Protein AF-A0A0W8FTD7-F1 (afdb_monomer)

Sequence (95 aa):
MPPPGHDTVIMSIAGAVLGALIAGPRHAGGGALMGAAGGAMAGAVSDASRAESARQLEEAYQNRDQARDLHNEKMALHFRRAMSACMEGRGYTVK

Radius of gyration: 29.5 Å; Cα contacts (8 Å, |Δi|>4): 89; chains: 1; bounding box: 64×20×73 Å

Structure (mmCIF, N/CA/C/O backbone):
data_AF-A0A0W8FTD7-F1
#
_entry.id   AF-A0A0W8FTD7-F1
#
loop_
_atom_site.group_PDB
_atom_site.id
_atom_site.type_symbol
_atom_site.label_atom_id
_atom_site.label_alt_id
_atom_site.label_comp_id
_atom_site.label_asym_id
_atom_site.label_entity_id
_atom_site.label_seq_id
_atom_site.pdbx_PDB_ins_code
_atom_site.Cartn_x
_atom_site.Cartn_y
_atom_site.Cartn_z
_atom_site.occupancy
_atom_site.B_iso_or_equiv
_atom_site.auth_seq_id
_atom_site.auth_comp_id
_atom_site.auth_asym_id
_atom_site.auth_atom_id
_atom_site.pdbx_PDB_model_num
ATOM 1 N N . MET A 1 1 ? -10.566 0.729 -4.973 1.00 56.00 1 MET A N 1
ATOM 2 C CA . MET A 1 1 ? -9.249 0.075 -4.826 1.00 56.00 1 MET A CA 1
ATOM 3 C C . MET A 1 1 ? -8.972 -0.645 -6.138 1.00 56.00 1 MET A C 1
ATOM 5 O O . MET A 1 1 ? -9.868 -1.369 -6.559 1.00 56.00 1 MET A O 1
ATOM 9 N N . PRO A 1 2 ? -7.862 -0.373 -6.850 1.00 62.03 2 PRO A N 1
ATOM 10 C CA . PRO A 1 2 ? -7.521 -1.150 -8.038 1.00 62.03 2 PRO A CA 1
ATOM 11 C C . PRO A 1 2 ? -7.372 -2.634 -7.653 1.00 62.03 2 PRO A C 1
ATOM 13 O O . PRO A 1 2 ? -6.978 -2.919 -6.518 1.00 62.03 2 PRO A O 1
ATOM 16 N N . PRO A 1 3 ? -7.756 -3.566 -8.538 1.00 67.56 3 PRO A N 1
ATOM 17 C CA . PRO A 1 3 ? -7.700 -4.993 -8.248 1.00 67.56 3 PRO A CA 1
ATOM 18 C C . PRO A 1 3 ? -6.248 -5.451 -8.021 1.00 67.56 3 PRO A C 1
ATOM 20 O O . PRO A 1 3 ? -5.337 -4.898 -8.642 1.00 67.56 3 PRO A O 1
ATOM 23 N N . PRO A 1 4 ? -6.019 -6.452 -7.152 1.00 64.88 4 PRO A N 1
ATOM 24 C CA . PRO A 1 4 ? -4.681 -6.986 -6.908 1.00 64.88 4 PRO A CA 1
ATOM 25 C C . PRO A 1 4 ? -4.052 -7.462 -8.224 1.00 64.88 4 PRO A C 1
ATOM 27 O O . PRO A 1 4 ? -4.710 -8.136 -9.020 1.00 64.88 4 PRO A O 1
ATOM 30 N N . GLY A 1 5 ? -2.794 -7.085 -8.465 1.00 68.19 5 GLY A N 1
ATOM 31 C CA . GLY A 1 5 ? -2.077 -7.382 -9.707 1.00 68.19 5 GLY A CA 1
ATOM 32 C C . GLY A 1 5 ? -2.148 -6.273 -10.759 1.00 68.19 5 GLY A C 1
ATOM 33 O O . GLY A 1 5 ? -1.476 -6.376 -11.785 1.00 68.19 5 GLY A O 1
ATOM 34 N N . HIS A 1 6 ? -2.922 -5.204 -10.538 1.00 78.38 6 HIS A N 1
ATOM 35 C CA . HIS A 1 6 ? -2.975 -4.068 -11.464 1.00 78.38 6 HIS A CA 1
ATOM 36 C C . HIS A 1 6 ? -1.617 -3.365 -11.572 1.00 78.38 6 HIS A C 1
ATOM 38 O O . HIS A 1 6 ? -1.147 -3.103 -12.682 1.00 78.38 6 HIS A O 1
ATOM 44 N N . ASP A 1 7 ? -0.949 -3.149 -10.436 1.00 77.62 7 ASP A N 1
ATOM 45 C CA . ASP A 1 7 ? 0.370 -2.519 -10.404 1.00 77.62 7 ASP A CA 1
ATOM 46 C C . ASP A 1 7 ? 1.431 -3.477 -10.962 1.00 77.62 7 ASP A C 1
ATOM 48 O O . ASP A 1 7 ? 2.294 -3.061 -11.730 1.00 77.62 7 ASP A O 1
ATOM 52 N N . THR A 1 8 ? 1.306 -4.781 -10.705 1.00 80.50 8 THR A N 1
ATOM 53 C CA . THR A 1 8 ? 2.140 -5.821 -11.334 1.00 80.50 8 THR A CA 1
ATOM 54 C C . THR A 1 8 ? 2.075 -5.778 -12.868 1.00 80.50 8 THR A C 1
ATOM 56 O O . THR A 1 8 ? 3.113 -5.766 -13.536 1.00 80.50 8 THR A O 1
ATOM 59 N N . VAL A 1 9 ? 0.872 -5.708 -13.449 1.00 82.81 9 VAL A N 1
ATOM 60 C CA . VAL A 1 9 ? 0.686 -5.666 -14.910 1.00 82.81 9 VAL A CA 1
ATOM 61 C C . VAL A 1 9 ? 1.209 -4.355 -15.496 1.00 82.81 9 VAL A C 1
ATOM 63 O O . VAL A 1 9 ? 1.986 -4.393 -16.451 1.00 82.81 9 VAL A O 1
ATOM 66 N N . ILE A 1 10 ? 0.856 -3.207 -14.913 1.00 85.62 10 ILE A N 1
ATOM 67 C CA . ILE A 1 10 ? 1.320 -1.896 -15.396 1.00 85.62 10 ILE A CA 1
ATOM 68 C C . ILE A 1 10 ? 2.843 -1.815 -15.356 1.00 85.62 10 ILE A C 1
ATOM 70 O O . ILE A 1 10 ? 3.474 -1.430 -16.343 1.00 85.62 10 ILE A O 1
ATOM 74 N N . MET A 1 11 ? 3.437 -2.216 -14.236 1.00 82.50 11 MET A N 1
ATOM 75 C CA . MET A 1 11 ? 4.872 -2.116 -14.030 1.00 82.50 11 MET A CA 1
ATOM 76 C C . MET A 1 11 ? 5.624 -3.109 -14.927 1.00 82.50 11 MET A C 1
ATOM 78 O O . MET A 1 11 ? 6.688 -2.767 -15.439 1.00 82.50 11 MET A O 1
ATOM 82 N N . SER A 1 12 ? 5.051 -4.284 -15.224 1.00 86.25 12 SER A N 1
ATOM 83 C CA . SER A 1 12 ? 5.609 -5.221 -16.211 1.00 86.25 12 SER A CA 1
ATOM 84 C C . SER A 1 12 ? 5.615 -4.655 -17.635 1.00 86.25 12 SER A C 1
ATOM 86 O O . SER A 1 12 ? 6.630 -4.738 -18.321 1.00 86.25 12 SER A O 1
ATOM 88 N N . ILE A 1 13 ? 4.532 -4.010 -18.077 1.00 86.38 13 ILE A N 1
ATOM 89 C CA . ILE A 1 13 ? 4.462 -3.404 -19.414 1.00 86.38 13 ILE A CA 1
ATOM 90 C C . ILE A 1 13 ? 5.434 -2.225 -19.501 1.00 86.38 13 ILE A C 1
ATOM 92 O O . ILE A 1 13 ? 6.208 -2.127 -20.455 1.00 86.38 13 ILE A O 1
ATOM 96 N N . ALA A 1 14 ? 5.439 -1.359 -18.485 1.00 88.56 14 ALA A N 1
ATOM 97 C CA . ALA A 1 14 ? 6.359 -0.231 -18.408 1.00 88.56 14 ALA A CA 1
ATOM 98 C C . ALA A 1 14 ? 7.822 -0.702 -18.414 1.00 88.56 14 ALA A C 1
ATOM 100 O O . ALA A 1 14 ? 8.635 -0.186 -19.181 1.00 88.56 14 ALA A O 1
ATOM 101 N N . GLY A 1 15 ? 8.138 -1.730 -17.623 1.00 82.56 15 GLY A N 1
ATOM 102 C CA . GLY A 1 15 ? 9.453 -2.355 -17.583 1.00 82.56 15 GLY A CA 1
ATOM 103 C C . GLY A 1 15 ? 9.849 -2.969 -18.924 1.00 82.56 15 GLY A C 1
ATOM 104 O O . GLY A 1 15 ? 10.986 -2.792 -19.353 1.00 82.56 15 GLY A O 1
ATOM 105 N N . ALA A 1 16 ? 8.921 -3.618 -19.633 1.00 88.75 16 ALA A N 1
ATOM 106 C CA . ALA A 1 16 ? 9.173 -4.188 -20.955 1.00 88.75 16 ALA A CA 1
ATOM 107 C C . ALA A 1 16 ? 9.544 -3.116 -21.984 1.00 88.75 16 ALA A C 1
ATOM 109 O O . ALA A 1 16 ? 10.528 -3.250 -22.710 1.00 88.75 16 ALA A O 1
ATOM 110 N N . VAL A 1 17 ? 8.782 -2.022 -22.027 1.00 89.56 17 VAL A N 1
ATOM 111 C CA . VAL A 1 17 ? 9.056 -0.907 -22.941 1.00 89.56 17 VAL A CA 1
ATOM 112 C C . VAL A 1 17 ? 10.398 -0.264 -22.600 1.00 89.56 17 VAL A C 1
ATOM 114 O O . VAL A 1 17 ? 11.227 -0.068 -23.487 1.00 89.56 17 VAL A O 1
ATOM 117 N N . LEU A 1 18 ? 10.657 0.002 -21.318 1.00 90.12 18 LEU A N 1
ATOM 118 C CA . LEU A 1 18 ? 11.911 0.609 -20.875 1.00 90.12 18 LEU A CA 1
ATOM 119 C C . LEU A 1 18 ? 13.118 -0.294 -21.179 1.00 90.12 18 LEU A C 1
ATOM 121 O O . LEU A 1 18 ? 14.131 0.171 -21.695 1.00 90.12 18 LEU A O 1
ATOM 125 N N . GLY A 1 19 ? 12.993 -1.597 -20.923 1.00 83.19 19 GLY A N 1
ATOM 126 C CA . GLY A 1 19 ? 14.030 -2.583 -21.207 1.00 83.19 19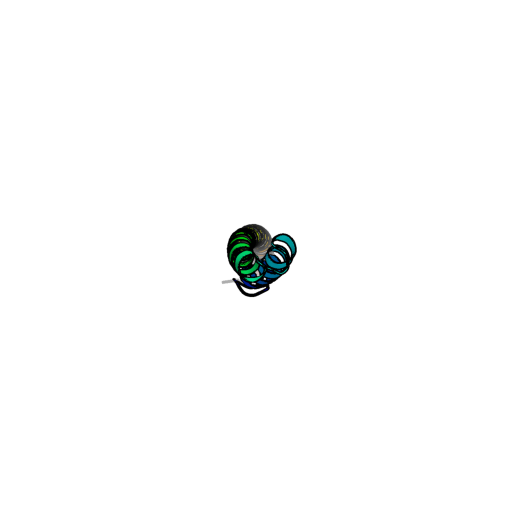 GLY A CA 1
ATOM 127 C C . GLY A 1 19 ? 14.302 -2.742 -22.704 1.00 83.19 19 GLY A C 1
ATOM 128 O O . GLY A 1 19 ? 15.461 -2.847 -23.107 1.00 83.19 19 GLY A O 1
ATOM 129 N N . ALA A 1 20 ? 13.265 -2.682 -23.545 1.00 87.94 20 ALA A N 1
ATOM 130 C CA . ALA A 1 20 ? 13.411 -2.685 -25.000 1.00 87.94 20 ALA A CA 1
ATOM 131 C C . ALA A 1 20 ? 14.152 -1.441 -25.511 1.00 87.94 20 ALA A C 1
ATOM 133 O O . ALA A 1 20 ? 15.004 -1.549 -26.394 1.00 87.94 20 ALA A O 1
ATOM 134 N N . LEU A 1 21 ? 13.851 -0.270 -24.935 1.00 90.75 21 LEU A N 1
ATOM 135 C CA . LEU A 1 21 ? 14.509 0.991 -25.277 1.00 90.75 21 LEU A CA 1
ATOM 136 C C . LEU A 1 21 ? 15.993 0.981 -24.883 1.00 90.75 21 LEU A C 1
ATOM 138 O O . LEU A 1 21 ? 16.833 1.378 -25.689 1.00 90.75 21 LEU A O 1
ATOM 142 N N . ILE A 1 22 ? 16.326 0.485 -23.686 1.00 90.06 22 ILE A N 1
ATOM 143 C CA . ILE A 1 22 ? 17.710 0.434 -23.183 1.00 90.06 22 ILE A CA 1
ATOM 144 C C . ILE A 1 22 ? 18.560 -0.579 -23.963 1.00 90.06 22 ILE A C 1
ATOM 146 O O . ILE A 1 22 ? 19.715 -0.299 -24.277 1.00 90.06 22 ILE A O 1
ATOM 150 N N . ALA A 1 23 ? 18.007 -1.746 -24.306 1.00 84.69 23 ALA A N 1
ATOM 151 C CA . ALA A 1 23 ? 18.737 -2.784 -25.039 1.00 84.69 23 ALA A CA 1
ATOM 152 C C . ALA A 1 23 ? 18.990 -2.427 -26.519 1.00 84.69 23 ALA A C 1
ATOM 154 O O . ALA A 1 23 ? 19.837 -3.036 -27.178 1.00 84.69 23 ALA A O 1
ATOM 155 N N . GLY A 1 24 ? 18.273 -1.433 -27.047 1.00 85.12 24 GLY A N 1
ATOM 156 C CA . GLY A 1 24 ? 18.405 -0.974 -28.423 1.00 85.12 24 GLY A CA 1
ATOM 157 C C . GLY A 1 24 ? 17.791 -1.931 -29.460 1.00 85.12 24 GLY A C 1
ATOM 158 O O . GLY A 1 24 ? 17.388 -3.054 -29.154 1.00 85.12 24 GLY A O 1
ATOM 159 N N . PRO A 1 25 ? 17.728 -1.516 -30.737 1.00 83.06 25 PRO A N 1
ATOM 160 C CA . PRO A 1 25 ? 16.887 -2.156 -31.754 1.00 83.06 25 PRO A CA 1
ATOM 161 C C . PRO A 1 25 ? 17.266 -3.604 -32.097 1.00 83.06 25 PRO A C 1
ATOM 163 O O . PRO A 1 25 ? 16.407 -4.372 -32.516 1.00 83.06 25 PRO A O 1
ATOM 166 N N . ARG A 1 26 ? 18.529 -4.008 -31.899 1.00 86.19 26 ARG A N 1
ATOM 167 C CA . ARG A 1 26 ? 18.975 -5.393 -32.151 1.00 86.19 26 ARG A CA 1
ATOM 168 C C . ARG A 1 26 ? 18.719 -6.347 -30.979 1.00 86.19 26 ARG A C 1
ATOM 170 O O . ARG A 1 26 ? 18.706 -7.555 -31.188 1.00 86.19 26 ARG A O 1
ATOM 177 N N . HIS A 1 27 ? 18.491 -5.821 -29.774 1.00 87.00 27 HIS A N 1
ATOM 178 C CA . HIS A 1 27 ? 18.261 -6.610 -28.557 1.00 87.00 27 HIS A CA 1
ATOM 179 C C . HIS A 1 27 ? 16.963 -6.229 -27.829 1.00 87.00 27 HIS A C 1
ATOM 181 O O . HIS A 1 27 ? 16.763 -6.612 -26.676 1.00 87.00 27 HIS A O 1
ATOM 187 N N . ALA A 1 28 ? 16.046 -5.543 -28.517 1.00 83.50 28 ALA A N 1
ATOM 188 C CA . ALA A 1 28 ? 14.786 -5.062 -27.960 1.00 83.50 28 ALA A CA 1
ATOM 189 C C . ALA A 1 28 ? 13.934 -6.190 -27.352 1.00 83.50 28 ALA A C 1
ATOM 191 O O . ALA A 1 28 ? 13.352 -6.003 -26.291 1.00 83.50 28 ALA A O 1
ATOM 192 N N . GLY A 1 29 ? 13.913 -7.380 -27.966 1.00 83.88 29 GLY A N 1
ATOM 193 C CA . GLY A 1 29 ? 13.179 -8.534 -27.431 1.00 83.88 29 GLY A CA 1
ATOM 194 C C . GLY A 1 29 ? 13.748 -9.058 -26.107 1.00 83.88 29 GLY A C 1
ATOM 195 O O . GLY A 1 29 ? 12.998 -9.313 -25.170 1.00 83.88 29 GLY A O 1
ATOM 196 N N . GLY A 1 30 ? 15.076 -9.164 -25.995 1.00 87.25 30 GLY A N 1
ATOM 197 C CA . GLY A 1 30 ? 15.731 -9.595 -24.754 1.00 87.25 30 GLY A CA 1
ATOM 198 C C . GLY A 1 30 ? 15.592 -8.558 -23.638 1.00 87.25 30 GLY A C 1
ATOM 199 O O . GLY A 1 30 ? 15.275 -8.906 -22.501 1.00 87.25 30 GLY A O 1
ATOM 200 N N . GLY A 1 31 ? 15.750 -7.277 -23.983 1.00 78.12 31 GLY A N 1
ATOM 201 C CA . GLY A 1 31 ? 15.527 -6.160 -23.069 1.00 78.12 31 GLY A CA 1
ATOM 202 C C . GLY A 1 31 ? 14.084 -6.075 -22.579 1.00 78.12 31 GLY A C 1
ATOM 203 O O . GLY A 1 31 ? 13.861 -5.872 -21.389 1.00 78.12 31 GLY A O 1
ATOM 204 N N . ALA A 1 32 ? 13.107 -6.307 -23.459 1.00 88.31 32 ALA A N 1
ATOM 205 C CA . ALA A 1 32 ? 11.694 -6.319 -23.098 1.00 88.31 32 ALA A CA 1
ATOM 206 C C . ALA A 1 32 ? 11.355 -7.421 -22.096 1.00 88.31 32 ALA A C 1
ATOM 208 O O . ALA A 1 32 ? 10.650 -7.167 -21.128 1.00 88.31 32 ALA A O 1
ATOM 209 N N . LEU A 1 33 ? 11.871 -8.635 -22.290 1.00 90.12 33 LEU A N 1
ATOM 210 C CA . LEU A 1 33 ? 11.589 -9.754 -21.388 1.00 90.12 33 LEU A CA 1
ATOM 211 C C . LEU A 1 33 ? 12.194 -9.532 -19.997 1.00 90.12 33 LEU A C 1
ATOM 213 O O . LEU A 1 33 ? 11.510 -9.716 -18.991 1.00 90.12 33 LEU A O 1
ATOM 217 N N . MET A 1 34 ? 13.450 -9.084 -19.934 1.00 86.31 34 MET A N 1
ATOM 218 C CA . MET A 1 34 ? 14.113 -8.797 -18.658 1.00 86.31 34 MET A CA 1
ATOM 219 C C . MET A 1 34 ? 13.489 -7.591 -17.952 1.00 86.31 34 MET A C 1
ATOM 221 O O . MET A 1 34 ? 13.269 -7.621 -16.742 1.00 86.31 34 MET A O 1
ATOM 225 N N . GLY A 1 35 ? 13.141 -6.555 -18.716 1.00 81.94 35 GLY A N 1
ATOM 226 C CA . GLY A 1 35 ? 12.428 -5.390 -18.216 1.00 81.94 35 GLY A CA 1
ATOM 227 C C . GLY A 1 35 ? 11.025 -5.731 -17.713 1.00 81.94 35 GLY A C 1
ATOM 228 O O . GLY A 1 35 ? 10.635 -5.259 -16.650 1.00 81.94 35 GLY A O 1
ATOM 229 N N . ALA A 1 36 ? 10.293 -6.603 -18.411 1.00 86.88 36 ALA A N 1
ATOM 230 C CA . ALA A 1 36 ? 8.979 -7.079 -17.987 1.00 86.88 36 ALA A CA 1
ATOM 231 C C . ALA A 1 36 ? 9.050 -7.862 -16.678 1.00 86.88 36 ALA A C 1
ATOM 233 O O . ALA A 1 36 ? 8.254 -7.620 -15.773 1.00 86.88 36 ALA A O 1
ATOM 234 N N . ALA A 1 37 ? 10.024 -8.768 -16.559 1.00 87.62 37 ALA A N 1
ATOM 235 C CA . ALA A 1 37 ? 10.244 -9.544 -15.345 1.00 87.62 37 ALA A CA 1
ATOM 236 C C . ALA A 1 37 ? 10.607 -8.638 -14.156 1.00 87.62 37 ALA A C 1
ATOM 238 O O . ALA A 1 37 ? 10.016 -8.761 -13.083 1.00 87.62 37 ALA A O 1
ATOM 239 N N . GLY A 1 38 ? 11.526 -7.686 -14.357 1.00 84.62 38 GLY A N 1
ATOM 240 C CA . GLY A 1 38 ? 11.897 -6.698 -13.340 1.00 84.62 38 GLY A CA 1
ATOM 241 C C . GLY A 1 38 ? 10.725 -5.802 -12.928 1.00 84.62 38 GLY A C 1
ATOM 242 O O . GLY A 1 38 ? 10.482 -5.601 -11.739 1.00 84.62 38 GLY A O 1
ATOM 243 N N . GLY A 1 39 ? 9.956 -5.325 -13.908 1.00 79.38 39 GLY A N 1
ATOM 244 C CA . GLY A 1 39 ? 8.758 -4.523 -13.696 1.00 79.38 39 GLY A CA 1
ATOM 245 C C . GLY A 1 39 ? 7.664 -5.275 -12.939 1.00 79.38 39 GLY A C 1
ATOM 246 O O . GLY A 1 39 ? 7.118 -4.744 -11.979 1.00 79.38 39 GLY A O 1
ATOM 247 N N . ALA A 1 40 ? 7.395 -6.534 -13.295 1.00 84.31 40 ALA A N 1
ATOM 248 C CA . ALA A 1 40 ? 6.426 -7.378 -12.596 1.00 84.31 40 ALA A CA 1
ATOM 249 C C . ALA A 1 40 ? 6.811 -7.593 -11.125 1.00 84.31 40 ALA A C 1
ATOM 251 O O . ALA A 1 40 ? 5.967 -7.463 -10.242 1.00 84.31 40 ALA A O 1
ATOM 252 N N . MET A 1 41 ? 8.089 -7.867 -10.841 1.00 83.06 41 MET A N 1
ATOM 253 C CA . MET A 1 41 ? 8.569 -8.028 -9.465 1.00 83.06 41 MET A CA 1
ATOM 254 C C . MET A 1 41 ? 8.414 -6.740 -8.650 1.00 83.06 41 MET A C 1
ATOM 256 O O . MET A 1 41 ? 7.919 -6.784 -7.525 1.00 83.06 41 MET A O 1
ATOM 260 N N . ALA A 1 42 ? 8.775 -5.588 -9.222 1.00 81.69 42 ALA A N 1
ATOM 261 C CA . ALA A 1 42 ? 8.592 -4.299 -8.561 1.00 81.69 42 ALA A CA 1
ATOM 262 C C . ALA A 1 42 ? 7.104 -3.988 -8.306 1.00 81.69 42 ALA A C 1
ATOM 264 O O . ALA A 1 42 ? 6.749 -3.546 -7.215 1.00 81.69 42 ALA A O 1
ATOM 265 N N . GLY A 1 43 ? 6.230 -4.284 -9.272 1.00 76.81 43 GLY A N 1
ATOM 266 C CA . GLY A 1 43 ? 4.784 -4.125 -9.121 1.00 76.81 43 GLY A CA 1
ATOM 267 C C . GLY A 1 43 ? 4.172 -5.066 -8.077 1.00 76.81 43 GLY A C 1
ATOM 268 O O . GLY A 1 43 ? 3.304 -4.635 -7.327 1.00 76.81 43 GLY A O 1
ATOM 269 N N . ALA A 1 44 ? 4.681 -6.293 -7.931 1.00 76.31 44 ALA A N 1
ATOM 270 C CA . ALA A 1 44 ? 4.234 -7.225 -6.892 1.00 76.31 44 ALA A CA 1
ATOM 271 C C . ALA A 1 44 ? 4.597 -6.744 -5.474 1.00 76.31 44 ALA A C 1
ATOM 273 O O . ALA A 1 44 ? 3.808 -6.898 -4.540 1.00 76.31 44 ALA A O 1
ATOM 274 N N . VAL A 1 45 ? 5.767 -6.114 -5.307 1.00 79.81 45 VAL A N 1
ATOM 275 C CA . VAL A 1 45 ? 6.162 -5.477 -4.037 1.00 79.81 45 VAL A CA 1
ATOM 276 C C . VAL A 1 45 ? 5.285 -4.256 -3.742 1.00 79.81 45 VAL A C 1
ATOM 278 O O . VAL A 1 45 ? 4.898 -4.040 -2.593 1.00 79.81 45 VAL A O 1
ATOM 281 N N . SER A 1 46 ? 4.930 -3.472 -4.764 1.00 75.38 46 SER A N 1
ATOM 282 C CA . SER A 1 46 ? 3.990 -2.353 -4.624 1.00 75.38 46 SER A CA 1
ATOM 283 C C . SER A 1 46 ? 2.572 -2.811 -4.273 1.00 75.38 46 SER A C 1
ATOM 285 O O . SER A 1 46 ? 1.951 -2.216 -3.397 1.00 75.38 46 SER A O 1
ATOM 287 N N . ASP A 1 47 ? 2.079 -3.893 -4.878 1.00 71.62 47 ASP A N 1
ATOM 288 C CA . ASP A 1 47 ? 0.787 -4.493 -4.527 1.00 71.62 47 ASP A CA 1
ATOM 289 C C . ASP A 1 47 ? 0.790 -4.993 -3.066 1.00 71.62 47 ASP A C 1
ATOM 291 O O . ASP A 1 47 ? -0.179 -4.775 -2.331 1.00 71.62 47 ASP A O 1
ATOM 295 N N . ALA A 1 48 ? 1.895 -5.598 -2.609 1.00 71.31 48 ALA A N 1
ATOM 296 C CA . ALA A 1 48 ? 2.049 -6.061 -1.228 1.00 71.31 48 ALA A CA 1
ATOM 297 C C . ALA A 1 48 ? 2.053 -4.903 -0.215 1.00 71.31 48 ALA A C 1
ATOM 299 O O . ALA A 1 48 ? 1.345 -4.964 0.793 1.00 71.31 48 ALA A O 1
ATOM 300 N N . SER A 1 49 ? 2.778 -3.816 -0.500 1.00 73.25 49 SER A N 1
ATOM 301 C CA . SER A 1 49 ? 2.788 -2.636 0.374 1.00 73.25 49 SER A CA 1
ATOM 302 C C . SER A 1 49 ? 1.438 -1.912 0.383 1.00 73.25 49 SER A C 1
ATOM 304 O O . SER A 1 49 ? 0.994 -1.437 1.431 1.00 73.25 49 SER A O 1
ATOM 306 N N . ARG A 1 50 ? 0.716 -1.898 -0.747 1.00 68.94 50 ARG A N 1
ATOM 307 C CA . ARG A 1 50 ? -0.667 -1.402 -0.816 1.00 68.94 50 ARG A CA 1
ATOM 308 C C . ARG A 1 50 ? -1.609 -2.235 0.048 1.00 68.94 50 ARG A C 1
ATOM 310 O O . ARG A 1 50 ? -2.420 -1.654 0.770 1.00 68.94 50 ARG A O 1
ATOM 317 N N . ALA A 1 51 ? -1.502 -3.562 0.006 1.00 71.94 51 ALA A N 1
ATOM 318 C CA . ALA A 1 51 ? -2.320 -4.451 0.829 1.00 71.94 51 ALA A CA 1
ATOM 319 C C . ALA A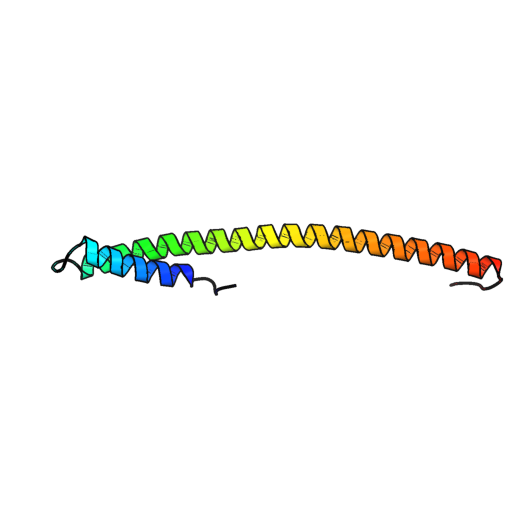 1 51 ? -2.069 -4.233 2.330 1.00 71.94 51 ALA A C 1
ATOM 321 O O . ALA A 1 51 ? -3.016 -4.203 3.114 1.00 71.94 51 ALA A O 1
ATOM 322 N N . GLU A 1 52 ? -0.817 -4.018 2.727 1.00 68.88 52 GLU A N 1
ATOM 323 C CA . GLU A 1 52 ? -0.459 -3.728 4.116 1.00 68.88 52 GLU A CA 1
ATOM 324 C C . GLU A 1 52 ? -0.934 -2.338 4.563 1.00 68.88 52 GLU A C 1
ATOM 326 O O . GLU A 1 52 ? -1.528 -2.202 5.632 1.00 68.88 52 GLU A O 1
ATOM 331 N N . SER A 1 53 ? -0.785 -1.317 3.713 1.00 67.38 53 SER A N 1
ATOM 332 C CA . SER A 1 53 ? -1.293 0.031 4.006 1.00 67.38 53 SER A CA 1
AT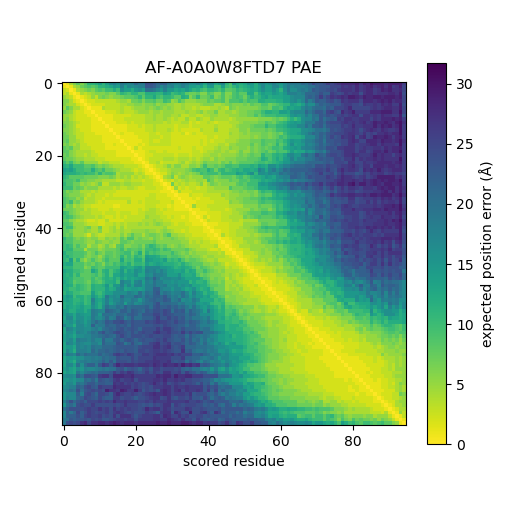OM 333 C C . SER A 1 53 ? -2.819 0.073 4.141 1.00 67.38 53 SER A C 1
ATOM 335 O O . SER A 1 53 ? -3.344 0.797 4.986 1.00 67.38 53 SER A O 1
ATOM 337 N N . ALA A 1 54 ? -3.540 -0.740 3.361 1.00 68.88 54 ALA A N 1
ATOM 338 C CA . ALA A 1 54 ? -4.984 -0.878 3.490 1.00 68.88 54 ALA A CA 1
ATOM 339 C C . ALA A 1 54 ? -5.369 -1.507 4.837 1.00 68.88 54 ALA A C 1
ATOM 341 O O . ALA A 1 54 ? -6.282 -1.005 5.487 1.00 68.88 54 ALA A O 1
ATOM 342 N N . ARG A 1 55 ? -4.633 -2.533 5.291 1.00 71.06 55 ARG A N 1
ATOM 343 C CA . ARG A 1 55 ? -4.851 -3.163 6.605 1.00 71.06 55 ARG A CA 1
ATOM 344 C C . ARG A 1 55 ? -4.581 -2.207 7.761 1.00 71.06 55 ARG A C 1
ATOM 346 O O . ARG A 1 55 ? -5.410 -2.100 8.654 1.00 71.06 55 ARG A O 1
ATOM 353 N N . GLN A 1 56 ? -3.473 -1.466 7.726 1.00 74.75 56 GLN A N 1
ATOM 354 C CA . GLN A 1 56 ? -3.161 -0.485 8.774 1.00 74.75 56 GLN A CA 1
ATOM 355 C C . GLN A 1 56 ? -4.214 0.623 8.856 1.00 74.75 56 GLN A C 1
ATOM 357 O O . GLN A 1 56 ? -4.579 1.071 9.943 1.00 74.75 56 GLN A O 1
ATOM 362 N N . LEU A 1 57 ? -4.720 1.066 7.703 1.00 73.94 57 LEU A N 1
ATOM 363 C CA . LEU A 1 57 ? -5.780 2.061 7.661 1.00 73.94 57 LEU A CA 1
ATOM 364 C C . LEU A 1 57 ? -7.086 1.489 8.231 1.00 73.94 57 LEU A C 1
ATOM 366 O O . LEU A 1 57 ? -7.749 2.157 9.020 1.00 73.94 57 LEU A O 1
ATOM 370 N N . GLU A 1 58 ? -7.426 0.249 7.886 1.00 74.88 58 GLU A N 1
ATOM 371 C CA . GLU A 1 58 ? -8.599 -0.456 8.406 1.00 74.88 58 GLU A CA 1
ATOM 372 C C . GLU A 1 58 ? -8.528 -0.657 9.928 1.00 74.88 58 GLU A C 1
ATOM 374 O O . GLU A 1 58 ? -9.492 -0.342 10.622 1.00 74.88 58 GLU A O 1
ATOM 379 N N . GLU A 1 59 ? -7.378 -1.058 10.477 1.00 74.69 59 GLU A N 1
ATOM 380 C CA . GLU A 1 59 ? -7.152 -1.151 11.928 1.00 74.69 59 GLU A CA 1
ATOM 381 C C . GLU A 1 59 ? -7.304 0.211 12.628 1.00 74.69 59 GLU A C 1
ATOM 383 O O . GLU A 1 59 ? -7.930 0.320 13.688 1.00 74.69 59 GLU A O 1
ATOM 388 N N . ALA A 1 60 ? -6.790 1.283 12.018 1.00 74.06 60 ALA A N 1
ATOM 389 C CA . ALA A 1 60 ? -6.948 2.636 12.543 1.00 74.06 60 ALA A CA 1
ATOM 390 C C . ALA A 1 60 ? -8.414 3.113 12.514 1.00 74.06 60 ALA A C 1
ATOM 392 O O . ALA A 1 60 ? -8.848 3.808 13.438 1.00 74.06 60 ALA A O 1
ATOM 393 N N . TYR A 1 61 ? -9.185 2.742 11.487 1.00 71.38 61 TYR A N 1
ATOM 394 C CA . TYR A 1 61 ? -10.620 3.030 11.409 1.00 71.38 61 TYR A CA 1
ATOM 395 C C . TYR A 1 61 ? -11.425 2.213 12.428 1.00 71.38 61 TYR A C 1
ATOM 397 O O . TYR A 1 61 ? -12.228 2.800 13.155 1.00 71.38 61 TYR A O 1
ATOM 405 N N . GLN A 1 62 ? -11.155 0.911 12.571 1.00 75.62 62 GLN A N 1
ATOM 406 C CA . GLN A 1 62 ? -11.831 0.046 13.549 1.00 75.62 62 GLN A CA 1
ATOM 407 C C . GLN A 1 62 ? -11.663 0.554 14.988 1.00 75.62 62 GLN A C 1
ATOM 409 O O . GLN A 1 62 ? -12.635 0.619 15.742 1.00 75.62 62 GLN A O 1
ATOM 414 N N . ASN A 1 63 ? -10.458 0.995 15.361 1.00 74.88 63 ASN A N 1
ATOM 415 C CA . ASN A 1 63 ? -10.205 1.549 16.694 1.00 74.88 63 ASN A CA 1
ATOM 416 C C . ASN A 1 63 ? -10.975 2.857 16.951 1.00 74.88 63 ASN A C 1
ATOM 418 O O . ASN A 1 63 ? -11.408 3.120 18.077 1.00 74.88 63 ASN A O 1
ATOM 422 N N . ARG A 1 64 ? -11.158 3.696 15.921 1.00 72.81 64 ARG A N 1
ATOM 423 C CA . ARG A 1 64 ? -11.907 4.958 16.042 1.00 72.81 64 ARG A CA 1
ATOM 424 C C . ARG A 1 64 ? -13.409 4.727 16.151 1.00 72.81 64 ARG A C 1
ATOM 426 O O . ARG A 1 64 ? -14.048 5.409 16.954 1.00 72.81 64 ARG A O 1
ATOM 433 N N . ASP A 1 65 ? -13.951 3.780 15.393 1.00 72.81 65 ASP A N 1
ATOM 434 C CA . ASP A 1 65 ? -15.374 3.443 15.458 1.00 72.81 65 ASP A CA 1
ATOM 435 C C . ASP A 1 65 ? -15.728 2.776 16.788 1.00 72.81 65 ASP A C 1
ATOM 437 O O . ASP A 1 65 ? -16.665 3.223 17.445 1.00 72.81 65 ASP A O 1
ATOM 441 N N . GLN A 1 66 ? -14.905 1.846 17.289 1.00 74.69 66 GLN A N 1
ATOM 442 C CA . GLN A 1 66 ? -15.114 1.266 18.623 1.00 74.69 66 GLN A CA 1
ATOM 443 C C . GLN A 1 66 ? -15.149 2.330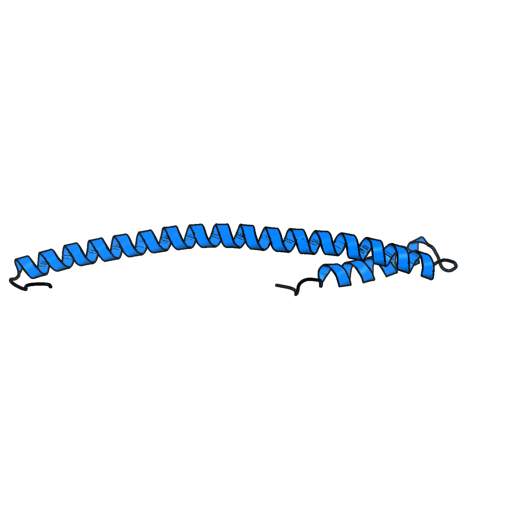 19.728 1.00 74.69 66 GLN A C 1
ATOM 445 O O . GLN A 1 66 ? -16.027 2.309 20.590 1.00 74.69 66 GLN A O 1
ATOM 450 N N . ALA A 1 67 ? -14.225 3.296 19.714 1.00 78.06 67 ALA A N 1
ATOM 451 C CA . ALA A 1 67 ? -14.212 4.363 20.715 1.00 78.06 67 ALA A CA 1
ATOM 452 C C . ALA A 1 67 ? -15.478 5.239 20.657 1.00 78.06 67 ALA A C 1
ATOM 454 O O . ALA A 1 67 ? -15.985 5.685 21.693 1.00 78.06 67 ALA A O 1
ATOM 455 N N . ARG A 1 68 ? -15.995 5.480 19.450 1.00 78.00 68 ARG A N 1
ATOM 456 C CA . ARG A 1 68 ? -17.200 6.279 19.213 1.00 78.00 68 ARG A CA 1
ATOM 457 C C . ARG A 1 68 ? -18.471 5.522 19.598 1.00 78.00 68 ARG A C 1
ATOM 459 O O . ARG A 1 68 ? -19.344 6.115 20.233 1.00 78.00 68 ARG A O 1
ATOM 466 N N . ASP A 1 69 ? -18.540 4.229 19.315 1.00 81.31 69 ASP A N 1
ATOM 467 C CA . ASP A 1 69 ? -19.647 3.362 19.721 1.00 81.31 69 ASP A CA 1
ATOM 468 C C . ASP A 1 69 ? -19.727 3.238 21.242 1.00 81.31 69 ASP A C 1
ATOM 470 O O . ASP A 1 69 ? -20.786 3.479 21.823 1.00 81.31 69 ASP A O 1
ATOM 474 N N . LEU A 1 70 ? -18.592 3.024 21.913 1.00 83.31 70 LEU A N 1
ATOM 475 C CA . LEU A 1 70 ? -18.530 3.005 23.377 1.00 83.31 70 LEU A CA 1
ATOM 476 C C . LEU A 1 70 ? -18.975 4.337 23.999 1.00 83.31 70 LEU A C 1
ATOM 478 O O . LEU A 1 70 ? -19.580 4.355 25.074 1.00 83.31 70 LEU A O 1
ATOM 482 N N . HIS A 1 71 ? -18.673 5.470 23.360 1.00 85.44 71 HIS A N 1
ATOM 483 C CA . HIS A 1 71 ? -19.140 6.777 23.824 1.00 85.44 71 HIS A CA 1
ATOM 484 C C . HIS A 1 71 ? -20.663 6.919 23.674 1.00 85.44 71 HIS A C 1
ATOM 486 O O . HIS A 1 71 ? -21.340 7.335 24.619 1.00 85.44 71 HIS A O 1
ATOM 492 N N . ASN A 1 72 ? -21.212 6.513 22.527 1.00 85.12 72 ASN A N 1
ATOM 493 C CA . ASN A 1 72 ? -22.651 6.543 22.264 1.00 85.12 72 ASN A CA 1
ATOM 494 C C . ASN A 1 72 ? -23.427 5.614 23.209 1.00 85.12 72 ASN A C 1
ATOM 496 O O . ASN A 1 72 ? -24.448 6.020 23.771 1.00 85.12 72 ASN A O 1
ATOM 500 N N . GLU A 1 73 ? -22.927 4.401 23.453 1.00 86.62 73 GLU A N 1
ATOM 501 C CA . GLU A 1 73 ? -23.526 3.454 24.396 1.00 86.62 73 GLU A CA 1
ATOM 502 C C . GLU A 1 73 ? -23.545 4.000 25.823 1.00 86.62 73 GLU A C 1
ATOM 504 O O . GLU A 1 73 ? -24.576 3.922 26.499 1.00 86.62 73 GLU A O 1
ATOM 509 N N . LYS A 1 74 ? -22.444 4.615 26.277 1.00 88.75 74 LYS A N 1
ATOM 510 C CA . LYS A 1 74 ? -22.385 5.268 27.594 1.00 88.75 74 LYS A CA 1
ATOM 511 C C . LYS A 1 74 ? -23.437 6.364 27.714 1.00 88.75 74 LYS A C 1
ATOM 513 O O . LYS A 1 74 ? -24.180 6.384 28.695 1.00 88.75 74 LYS A O 1
ATOM 518 N N . MET A 1 75 ? -23.551 7.238 26.715 1.00 88.19 75 MET A N 1
ATOM 519 C CA . MET A 1 75 ? -24.562 8.301 26.712 1.00 88.19 75 MET A CA 1
ATOM 520 C C . MET A 1 75 ? -25.986 7.727 26.722 1.00 88.19 75 MET A C 1
ATOM 522 O O . MET A 1 75 ? -26.829 8.186 27.495 1.00 88.19 75 MET A O 1
ATOM 526 N N . ALA A 1 76 ? -26.246 6.663 25.957 1.00 90.88 76 ALA A N 1
ATOM 527 C CA . ALA A 1 76 ? -27.538 5.980 25.942 1.00 90.88 76 ALA A CA 1
ATOM 528 C C . ALA A 1 76 ? -27.876 5.299 27.282 1.00 90.88 76 ALA A C 1
ATOM 530 O O . ALA A 1 76 ? -29.041 5.263 27.688 1.00 90.88 76 ALA A O 1
ATOM 531 N N . LEU A 1 77 ? -26.885 4.745 27.985 1.00 91.94 77 LEU A N 1
ATOM 532 C CA . LEU A 1 77 ? -27.061 4.178 29.326 1.00 91.94 77 LEU A CA 1
ATOM 533 C C . LEU A 1 77 ? -27.348 5.267 30.364 1.00 91.94 77 LEU A C 1
ATOM 535 O O . LEU A 1 77 ? -28.274 5.120 31.163 1.00 91.94 77 LEU A O 1
ATOM 539 N N . HIS A 1 78 ? -26.605 6.375 30.327 1.00 92.00 78 HIS A N 1
ATOM 540 C CA . HIS A 1 78 ? -26.840 7.516 31.212 1.00 92.00 78 HIS A CA 1
ATOM 541 C C . HIS A 1 78 ? -28.237 8.110 31.014 1.00 92.00 78 HIS A C 1
ATOM 543 O O . HIS A 1 78 ? -28.941 8.348 31.997 1.00 92.00 78 HIS A O 1
ATOM 549 N N . PHE A 1 79 ? -28.673 8.270 29.762 1.00 91.25 79 PHE A N 1
ATOM 550 C CA . PHE A 1 79 ? -30.012 8.761 29.447 1.00 91.25 79 PHE A CA 1
ATOM 551 C C . PHE A 1 79 ? -31.105 7.813 29.958 1.00 91.25 79 PHE A C 1
ATOM 553 O O . PHE A 1 79 ? -32.042 8.256 30.622 1.00 91.25 79 PHE A O 1
ATOM 560 N N . ARG A 1 80 ? -30.961 6.499 29.729 1.00 89.88 80 ARG A N 1
ATOM 561 C CA . ARG A 1 80 ? -31.904 5.486 30.236 1.00 89.88 80 ARG A CA 1
ATOM 562 C C . ARG A 1 80 ? -32.014 5.506 31.758 1.00 89.88 80 ARG A C 1
ATOM 564 O O . ARG A 1 80 ? -33.128 5.474 32.267 1.00 89.88 80 ARG A O 1
ATOM 571 N N . ARG A 1 81 ? -30.891 5.622 32.472 1.00 90.19 81 ARG A N 1
ATOM 572 C CA . ARG A 1 81 ? -30.873 5.697 33.942 1.00 90.19 81 ARG A CA 1
ATOM 573 C C . ARG A 1 81 ? -31.538 6.973 34.471 1.00 90.19 81 ARG A C 1
ATOM 575 O O . ARG A 1 81 ? -32.250 6.924 35.469 1.00 90.19 81 ARG A O 1
ATOM 582 N N . ALA A 1 82 ? -31.316 8.116 33.823 1.00 93.00 82 ALA A N 1
ATOM 583 C CA . ALA A 1 82 ? -31.957 9.369 34.222 1.00 93.00 82 ALA A CA 1
ATOM 584 C C . ALA A 1 82 ? -33.477 9.329 33.983 1.00 93.00 82 ALA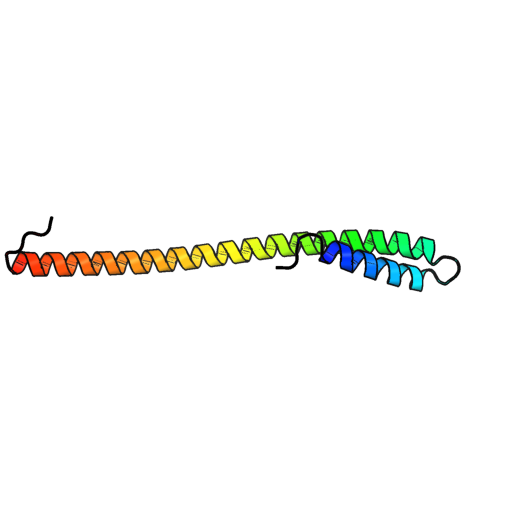 A C 1
ATOM 586 O O . ALA A 1 82 ? -34.263 9.726 34.844 1.00 93.00 82 ALA A O 1
ATOM 587 N N . MET A 1 83 ? -33.893 8.799 32.831 1.00 90.25 83 MET A N 1
ATOM 588 C CA . MET A 1 83 ? -35.306 8.641 32.488 1.00 90.25 83 MET A CA 1
ATOM 589 C C . MET A 1 83 ? -36.010 7.636 33.400 1.00 90.25 83 MET A C 1
ATOM 591 O O . MET A 1 83 ? -37.119 7.924 33.849 1.00 90.25 83 MET A O 1
ATOM 595 N N . SER A 1 84 ? -35.372 6.503 33.718 1.00 87.75 84 SER A N 1
ATOM 596 C CA . SER A 1 84 ? -35.948 5.510 34.629 1.00 87.75 84 SER A CA 1
ATOM 597 C C . SER A 1 84 ? -36.205 6.118 36.005 1.00 87.75 84 SER A C 1
ATOM 599 O O . SER A 1 84 ? -37.321 6.014 36.496 1.00 87.75 84 SER A O 1
ATOM 601 N N . ALA A 1 85 ? -35.240 6.860 36.5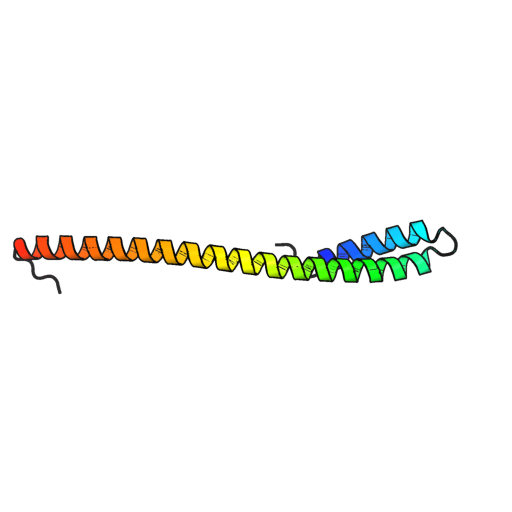62 1.00 88.81 85 ALA A N 1
ATOM 602 C CA . ALA A 1 85 ? -35.391 7.528 37.855 1.00 88.81 85 ALA A CA 1
ATOM 603 C C . ALA A 1 85 ? -36.512 8.589 37.86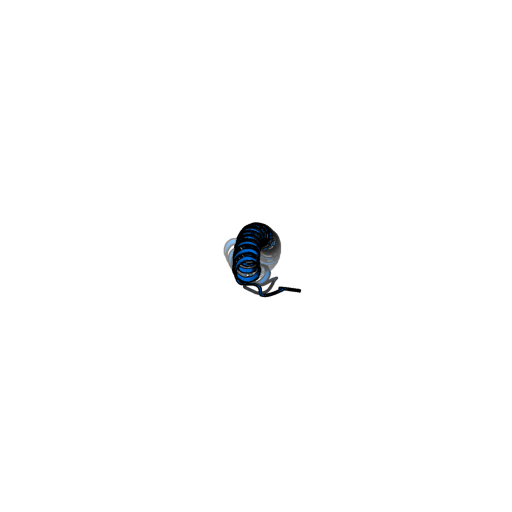1 1.00 88.81 85 ALA A C 1
ATOM 605 O O . ALA A 1 85 ? -37.259 8.705 38.831 1.00 88.81 85 ALA A O 1
ATOM 606 N N . CYS A 1 86 ? -36.664 9.354 36.773 1.00 88.94 86 CYS A N 1
ATOM 607 C CA . CYS A 1 86 ? -37.745 10.335 36.633 1.00 88.94 86 CYS A CA 1
ATOM 608 C C . CYS A 1 86 ? -39.129 9.666 36.592 1.00 88.94 86 CYS A C 1
ATOM 610 O O . CYS A 1 86 ? -40.071 10.126 37.241 1.00 88.94 86 CYS A O 1
ATOM 612 N N . MET A 1 87 ? -39.250 8.563 35.849 1.00 89.44 87 MET A N 1
ATOM 613 C CA . MET A 1 87 ? -40.491 7.794 35.766 1.00 89.44 87 MET A CA 1
ATOM 614 C C . MET A 1 87 ? -40.832 7.119 37.098 1.00 89.44 87 MET A C 1
ATOM 616 O O . MET A 1 87 ? -41.984 7.1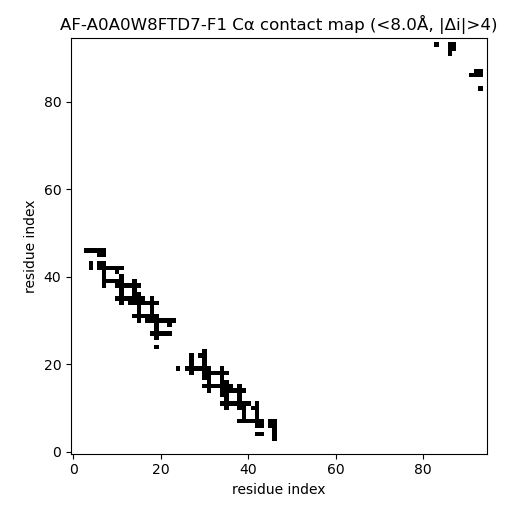98 37.528 1.00 89.44 87 MET A O 1
ATOM 620 N N . GLU A 1 88 ? -39.837 6.570 37.796 1.00 87.81 88 GLU A N 1
ATOM 621 C CA . GLU A 1 88 ? -39.993 5.995 39.138 1.00 87.81 88 GLU A CA 1
ATOM 622 C C . GLU A 1 88 ? -40.475 7.041 40.149 1.00 87.81 88 GLU A C 1
ATOM 624 O O . GLU A 1 88 ? -41.444 6.805 40.869 1.00 87.81 88 GLU A O 1
ATOM 629 N N . GLY A 1 89 ? -39.887 8.244 40.139 1.00 84.75 89 GLY A N 1
ATOM 630 C CA . GLY A 1 89 ? -40.326 9.362 40.984 1.00 84.75 89 GLY A CA 1
ATOM 631 C C . GLY A 1 89 ? -41.746 9.857 40.676 1.00 84.75 89 GLY A C 1
ATOM 632 O O . GLY A 1 89 ? -42.384 10.482 41.520 1.00 84.75 89 GLY A O 1
ATOM 633 N N . ARG A 1 90 ? -42.266 9.557 39.480 1.00 85.38 90 ARG A N 1
ATOM 634 C CA . ARG A 1 90 ? -43.645 9.849 39.051 1.00 85.38 90 ARG A CA 1
ATOM 635 C C . ARG A 1 90 ? -44.605 8.675 39.296 1.00 85.38 90 ARG A C 1
ATOM 637 O O . ARG A 1 90 ? -45.775 8.787 38.941 1.00 85.38 90 ARG A O 1
ATOM 644 N N . GLY A 1 91 ? -44.136 7.583 39.908 1.00 87.25 91 GLY A N 1
ATOM 645 C CA . GLY A 1 91 ? -44.929 6.397 40.246 1.00 87.25 91 GLY A CA 1
ATOM 646 C C . GLY A 1 91 ? -45.043 5.356 39.127 1.00 87.25 91 GLY A C 1
ATOM 647 O O . GLY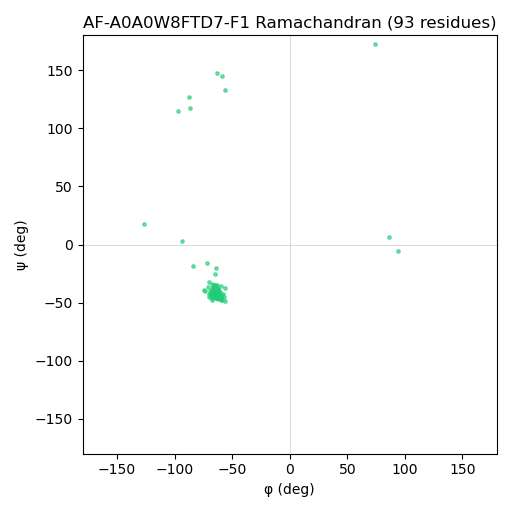 A 1 91 ? -45.774 4.380 39.283 1.00 87.25 91 GLY A O 1
ATOM 648 N N . TYR A 1 92 ? -44.333 5.532 38.009 1.00 82.00 92 TYR A N 1
ATOM 649 C CA . TYR A 1 92 ? -44.291 4.553 36.923 1.00 82.00 92 TYR A CA 1
ATOM 650 C C . TYR A 1 92 ? -43.188 3.523 37.187 1.00 82.00 92 TYR A C 1
ATOM 652 O O . TYR A 1 92 ? -42.033 3.879 37.399 1.00 82.00 92 TYR A O 1
ATOM 660 N N . THR A 1 93 ? -43.526 2.234 37.148 1.00 77.44 93 THR A N 1
ATOM 661 C CA . THR A 1 93 ? -42.551 1.140 37.279 1.00 77.44 93 THR A CA 1
ATOM 662 C C . THR A 1 93 ? -41.969 0.804 35.905 1.00 77.44 93 THR A C 1
ATOM 664 O O . THR A 1 93 ? -42.707 0.388 35.012 1.00 77.44 93 THR A O 1
ATOM 667 N N . VAL A 1 94 ? -40.657 0.976 35.725 1.00 71.81 94 VAL A N 1
ATOM 668 C CA . VAL A 1 94 ? -39.948 0.620 34.483 1.00 71.81 94 VAL A CA 1
ATOM 669 C C . VAL A 1 94 ? -39.314 -0.762 34.680 1.00 71.81 94 VAL A C 1
ATOM 671 O O . VAL A 1 94 ? -38.478 -0.919 35.565 1.00 71.81 94 VAL A O 1
ATOM 674 N N . LYS A 1 95 ? -39.758 -1.770 33.917 1.00 68.56 95 LYS A N 1
ATOM 675 C CA . LYS A 1 95 ? -39.194 -3.134 33.905 1.00 68.56 95 LYS A CA 1
ATOM 676 C C . LYS A 1 95 ? -38.261 -3.332 32.720 1.00 68.56 95 LYS A C 1
ATOM 678 O O . LYS A 1 95 ? -38.557 -2.746 31.655 1.00 68.56 95 LYS A O 1
#

Secondary structure (DSSP, 8-state):
-PPTTHHHHHHHHHHHHHHHHHH-TTTHHHHHHHHHHHHHHHHHHHHHHHHHHHHHHHHHHHHHHHHHHHHHHHHHHHHHHHHHHHHHHTT----

pLDDT: mean 81.09, std 7.91, range [56.0, 93.0]

Mean predicted aligned error: 12.63 Å

Nearest PDB structures (foldseek):
  8scx-assembly1_A  TM=5.747E-01  e=5.294E+00  Saccharomyces cerevisiae

Foldseek 3Di:
DPDQCPQLQVQLQVQLCVQLVVLDDVCSNVRNVVRSVVRNVVSNVVSVVVVVVVVVVVVVVVVVVVVVVVVVVVVVVVVVVVVCVVCVVVVHHDD

Solvent-accessible surface area (backbone atoms only — not comparable to full-atom values): 4887 Å² total; per-residue (Å²): 130,82,63,92,56,51,50,17,52,52,30,14,54,53,22,16,54,53,21,19,62,72,48,32,90,93,35,23,70,63,20,19,53,54,18,21,55,52,16,27,54,52,12,47,54,50,44,51,52,50,56,50,53,51,49,56,50,48,54,56,47,51,57,51,50,52,55,51,49,55,49,52,52,50,53,53,50,53,50,51,54,54,51,48,53,54,37,44,76,71,72,43,86,85,130

Organism: NCBI:txid938273